Protein AF-A0A4S0MXB2-F1 (afdb_monomer_lite)

Sequence (115 aa):
GALSRSGSGWLADKYGGARVTFWAFVLMIAGVAGVLWFIGIKDQPGAFMGFFVSFLLLFFATGVGNASTFQMIPVIMAKEMGRLLPKANAEARRQQAEKESAAITGFTSAIAAFG

Secondary structure (DSSP, 8-state):
-HHHHHHSHHHHHHH-HHHHHHHHHHHHHHHHHHHHHHHHTTTSTTHHHHHHHHHHHHHHHHHHHHHHHHHHHHHHHHHHHHHH-TTS-HHHHHHHHHHHHHHHHHHHHHHHH--

Foldseek 3Di:
DVVLLVPQLVVCVPPPLVVQLVVLVVLLVVLVVQLVVLVVVVVDPCSVVSNVVSVVSNVNSVSSNVNSVLVVQLVVQLVVLCVVVVPDDSVVSNVRSVVVSVVVVVVVVVVVVVD

Structure (mmCIF, N/CA/C/O backbone):
data_AF-A0A4S0MXB2-F1
#
_entry.id   AF-A0A4S0MXB2-F1
#
loop_
_atom_site.group_PDB
_atom_site.id
_atom_site.type_symbol
_atom_site.label_atom_id
_atom_site.label_alt_id
_atom_site.label_comp_id
_atom_site.label_asym_id
_atom_site.label_entity_i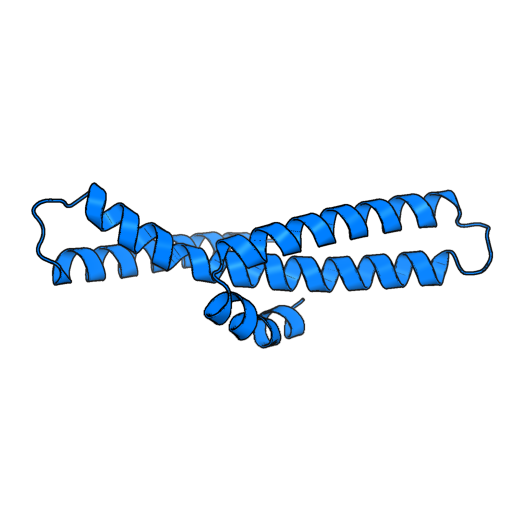d
_atom_site.label_seq_id
_atom_site.pdbx_PDB_ins_code
_atom_site.Cartn_x
_atom_site.Cartn_y
_atom_site.Cartn_z
_atom_site.occupancy
_atom_site.B_iso_or_equiv
_atom_site.auth_seq_id
_atom_site.auth_comp_id
_atom_site.auth_asym_id
_atom_site.auth_atom_id
_atom_site.pdbx_PDB_model_num
ATOM 1 N N . GLY A 1 1 ? 4.059 8.082 -6.137 1.00 52.19 1 GLY A N 1
ATOM 2 C CA . GLY A 1 1 ? 4.260 7.906 -4.694 1.00 52.19 1 GLY A CA 1
ATOM 3 C C . GLY A 1 1 ? 3.389 8.866 -3.917 1.00 52.19 1 GLY A C 1
ATOM 4 O O . GLY A 1 1 ? 2.189 8.639 -3.860 1.00 52.19 1 GLY A O 1
ATOM 5 N N . ALA A 1 2 ? 3.956 9.953 -3.383 1.00 49.88 2 ALA A N 1
ATOM 6 C CA . ALA A 1 2 ? 3.250 10.894 -2.500 1.00 49.88 2 ALA A CA 1
ATOM 7 C C . ALA A 1 2 ? 1.967 11.498 -3.113 1.00 49.88 2 ALA A C 1
ATOM 9 O O . ALA A 1 2 ? 0.911 11.404 -2.499 1.00 49.88 2 ALA A O 1
ATOM 10 N N . LEU A 1 3 ? 2.023 11.992 -4.360 1.00 50.28 3 LEU A N 1
ATOM 11 C CA . LEU A 1 3 ? 0.849 12.522 -5.083 1.00 50.28 3 LEU A CA 1
ATOM 12 C C . LEU A 1 3 ? -0.230 11.463 -5.366 1.00 50.28 3 LEU A C 1
ATOM 14 O O . LEU A 1 3 ? -1.422 11.740 -5.308 1.00 50.28 3 LEU A O 1
ATOM 18 N N . SER A 1 4 ? 0.180 10.222 -5.636 1.00 58.59 4 SER A N 1
ATOM 19 C CA . SER A 1 4 ? -0.760 9.109 -5.817 1.00 58.59 4 SER A CA 1
ATOM 20 C C . SER A 1 4 ? -1.463 8.764 -4.507 1.00 58.59 4 SER A C 1
ATOM 22 O O . SER A 1 4 ? -2.621 8.364 -4.523 1.00 58.59 4 SER A O 1
ATOM 24 N N . ARG A 1 5 ? -0.774 8.917 -3.373 1.00 57.50 5 ARG A N 1
ATOM 25 C CA . ARG A 1 5 ? -1.282 8.597 -2.036 1.00 57.50 5 ARG A CA 1
ATOM 26 C C . ARG A 1 5 ? -2.306 9.635 -1.560 1.00 57.50 5 ARG A C 1
ATOM 28 O O . ARG A 1 5 ? -3.315 9.247 -0.987 1.00 57.50 5 ARG A O 1
ATOM 35 N N . SER A 1 6 ? -2.088 10.920 -1.857 1.00 54.50 6 SER A N 1
ATOM 36 C CA . SER A 1 6 ? -3.046 11.997 -1.560 1.00 54.50 6 SER A CA 1
ATOM 37 C C . SER A 1 6 ? -4.222 12.059 -2.545 1.00 54.50 6 SER A C 1
ATOM 39 O O . SER A 1 6 ? -5.327 12.396 -2.136 1.00 54.50 6 SER A O 1
ATOM 41 N N . GLY A 1 7 ? -4.022 11.697 -3.820 1.00 55.72 7 GLY A N 1
ATOM 42 C CA . GLY A 1 7 ? -5.075 11.750 -4.846 1.00 55.72 7 GLY A CA 1
ATOM 43 C C . GLY A 1 7 ? -6.000 10.525 -4.922 1.00 55.72 7 GLY A C 1
ATOM 44 O O . GLY A 1 7 ? -7.138 10.651 -5.363 1.00 55.72 7 GLY A O 1
ATOM 45 N N . SER A 1 8 ? -5.546 9.337 -4.500 1.00 58.44 8 SER A N 1
ATOM 46 C CA . SER A 1 8 ? -6.320 8.085 -4.644 1.00 58.44 8 SER A CA 1
ATOM 47 C C . SER A 1 8 ? -7.091 7.644 -3.399 1.00 58.44 8 SER A C 1
ATOM 49 O O . SER A 1 8 ? -7.859 6.686 -3.487 1.00 58.44 8 SER A O 1
ATOM 51 N N . GLY A 1 9 ? -6.949 8.344 -2.266 1.00 57.94 9 GLY A N 1
ATOM 52 C CA . GLY A 1 9 ? -7.671 8.017 -1.028 1.00 57.94 9 GLY A CA 1
ATOM 53 C C . GLY A 1 9 ? -9.190 7.963 -1.227 1.00 57.94 9 GLY A C 1
ATOM 54 O O . GLY A 1 9 ? -9.839 7.017 -0.786 1.00 57.94 9 GLY A O 1
ATOM 55 N N . TRP A 1 10 ? -9.733 8.882 -2.033 1.00 63.69 10 TRP A N 1
ATOM 56 C CA . TRP A 1 10 ? -11.158 8.907 -2.383 1.00 63.69 10 TRP A CA 1
ATOM 57 C C . TRP A 1 10 ? -11.638 7.640 -3.111 1.00 63.69 10 TRP A C 1
ATOM 59 O O . TRP A 1 10 ? -12.790 7.227 -2.973 1.00 63.69 10 TRP A O 1
ATOM 69 N N . LEU A 1 11 ? -10.761 6.996 -3.888 1.00 60.16 11 LEU A N 1
ATOM 70 C CA . LEU A 1 11 ? -11.105 5.784 -4.628 1.00 60.16 11 LEU A CA 1
ATOM 71 C C . LEU A 1 11 ? -11.353 4.612 -3.666 1.00 60.16 11 LEU A C 1
ATOM 73 O O . LEU A 1 11 ? -12.295 3.840 -3.844 1.00 60.16 11 LEU A O 1
ATOM 77 N N . ALA A 1 12 ? -10.535 4.498 -2.623 1.00 59.97 12 ALA A N 1
ATOM 78 C CA . ALA A 1 12 ? -10.659 3.443 -1.626 1.00 59.97 12 ALA A CA 1
ATOM 79 C C . ALA A 1 12 ? -11.782 3.719 -0.607 1.00 59.97 12 ALA A C 1
ATOM 81 O O . ALA A 1 12 ? -12.482 2.771 -0.233 1.00 59.97 12 ALA A O 1
ATOM 82 N N . ASP A 1 13 ? -12.077 4.988 -0.310 1.00 64.19 13 ASP A N 1
ATOM 83 C CA . ASP A 1 13 ? -13.255 5.378 0.478 1.00 64.19 13 ASP A CA 1
ATOM 84 C C . ASP A 1 13 ? -14.573 5.023 -0.238 1.00 64.19 13 ASP A C 1
ATOM 86 O O . ASP A 1 13 ? -15.544 4.612 0.398 1.00 64.19 13 ASP A O 1
ATOM 90 N N . LYS A 1 14 ? -14.616 5.129 -1.577 1.00 69.25 14 LYS A N 1
ATOM 91 C CA . LYS A 1 14 ? -15.826 4.867 -2.376 1.00 69.25 14 LYS A CA 1
ATOM 92 C C . LYS A 1 14 ? -16.055 3.391 -2.710 1.00 69.25 14 LYS A C 1
ATOM 94 O O . LYS A 1 14 ? -17.195 2.932 -2.697 1.00 69.25 14 LYS A O 1
ATOM 99 N N . TYR A 1 15 ? -15.003 2.651 -3.062 1.00 68.62 15 TYR A N 1
ATOM 100 C CA . TYR A 1 15 ? -15.129 1.273 -3.570 1.00 68.62 15 TYR A CA 1
ATOM 101 C C . TYR A 1 15 ? -14.768 0.192 -2.540 1.00 68.62 15 TYR A C 1
ATOM 103 O O . TYR A 1 15 ? -14.942 -1.000 -2.816 1.00 68.62 15 TYR A O 1
ATOM 111 N N . GLY A 1 16 ? -14.322 0.604 -1.351 1.00 77.12 16 GLY A N 1
ATOM 112 C CA . GLY A 1 16 ? -13.892 -0.264 -0.263 1.00 77.12 16 GLY A CA 1
ATOM 113 C C . GLY A 1 16 ? -12.419 -0.648 -0.390 1.00 77.12 16 GLY A C 1
ATOM 114 O O . GLY A 1 16 ? -11.996 -1.207 -1.407 1.00 77.12 16 GLY A O 1
ATOM 115 N N . GLY A 1 17 ? -11.654 -0.401 0.680 1.00 81.00 17 GLY A N 1
ATOM 116 C CA . GLY A 1 17 ? -10.200 -0.590 0.715 1.00 81.00 17 GLY A CA 1
ATOM 117 C C . GLY A 1 17 ? -9.743 -1.944 0.172 1.00 81.00 17 GLY A C 1
ATOM 118 O O . GLY A 1 17 ? -8.925 -1.977 -0.736 1.00 81.00 17 GLY A O 1
ATOM 119 N N . ALA A 1 18 ? -10.372 -3.047 0.595 1.00 83.88 18 ALA A N 1
ATOM 120 C CA . ALA A 1 18 ? -9.975 -4.398 0.180 1.00 83.88 18 ALA A CA 1
ATOM 121 C C . ALA A 1 18 ? -10.031 -4.633 -1.342 1.00 83.88 18 ALA A C 1
ATOM 123 O O . ALA A 1 18 ? -9.150 -5.285 -1.902 1.00 83.88 18 ALA A O 1
ATOM 124 N N . ARG A 1 19 ? -11.046 -4.093 -2.033 1.00 87.00 19 ARG A N 1
ATOM 125 C CA . ARG A 1 19 ? -11.165 -4.231 -3.496 1.00 87.00 19 ARG A CA 1
ATOM 126 C C . ARG A 1 19 ? -10.109 -3.399 -4.210 1.00 87.00 19 ARG A C 1
ATOM 128 O O . ARG A 1 19 ? -9.535 -3.855 -5.195 1.00 87.00 19 ARG A O 1
ATOM 135 N N . VAL A 1 20 ? -9.842 -2.196 -3.705 1.00 87.69 20 VAL A N 1
ATOM 136 C CA . VAL A 1 20 ? -8.808 -1.319 -4.261 1.00 87.69 20 VAL A CA 1
ATOM 137 C C . VAL A 1 20 ? -7.419 -1.917 -4.055 1.00 87.69 20 VAL A C 1
ATOM 139 O O . VAL A 1 20 ? -6.636 -1.942 -5.001 1.00 87.69 20 VAL A O 1
ATOM 142 N N . THR A 1 21 ? -7.136 -2.484 -2.880 1.00 88.88 21 THR A N 1
ATOM 143 C CA . THR A 1 21 ? -5.871 -3.180 -2.605 1.00 88.88 21 THR A CA 1
ATOM 144 C C . THR A 1 21 ? -5.668 -4.365 -3.545 1.00 88.88 21 THR A C 1
ATOM 146 O O . THR A 1 21 ? -4.584 -4.528 -4.100 1.00 88.88 21 THR A O 1
ATOM 149 N N . PHE A 1 22 ? -6.713 -5.165 -3.781 1.00 92.06 22 PHE A N 1
ATOM 150 C CA . PHE A 1 22 ? -6.640 -6.300 -4.701 1.00 92.06 22 PHE A CA 1
ATOM 151 C C . PHE A 1 22 ? -6.231 -5.864 -6.115 1.00 92.06 22 PHE A C 1
ATOM 153 O O . PHE A 1 22 ? -5.252 -6.370 -6.662 1.00 92.06 22 PHE A O 1
ATOM 160 N N . TRP A 1 23 ? -6.928 -4.879 -6.689 1.00 91.81 23 TRP A N 1
ATOM 161 C CA . TRP A 1 23 ? -6.593 -4.371 -8.022 1.00 91.81 23 TRP A CA 1
ATOM 162 C C . TRP A 1 23 ? -5.234 -3.671 -8.065 1.00 91.81 23 TRP A C 1
ATOM 164 O O . TRP A 1 23 ? -4.519 -3.802 -9.057 1.00 91.81 23 TRP A O 1
ATOM 174 N N . ALA A 1 24 ? -4.832 -2.986 -6.992 1.00 92.06 24 ALA A N 1
ATOM 175 C CA . ALA A 1 24 ? -3.495 -2.412 -6.889 1.00 92.06 24 ALA A CA 1
ATOM 176 C C . ALA A 1 24 ? -2.411 -3.496 -6.975 1.00 92.06 24 ALA A C 1
ATOM 178 O O . ALA A 1 24 ? -1.432 -3.309 -7.695 1.00 92.06 24 ALA A O 1
ATOM 179 N N . PHE A 1 25 ? -2.592 -4.649 -6.321 1.00 93.69 25 PHE A N 1
ATOM 180 C CA . PHE A 1 25 ? -1.650 -5.765 -6.445 1.00 93.69 25 PHE A CA 1
ATOM 181 C C . PHE A 1 25 ? -1.631 -6.378 -7.843 1.00 93.69 25 PHE A C 1
ATOM 183 O O . PHE A 1 25 ? -0.551 -6.663 -8.354 1.00 93.69 25 PHE A O 1
ATOM 190 N N . VAL A 1 26 ? -2.785 -6.520 -8.500 1.00 96.44 26 VAL A N 1
ATOM 191 C CA . VAL A 1 26 ? -2.837 -6.973 -9.902 1.00 96.44 26 VAL A CA 1
ATOM 192 C C . VAL A 1 26 ? -2.054 -6.019 -10.814 1.00 96.44 26 VAL A C 1
ATOM 194 O O . VAL A 1 26 ? -1.252 -6.467 -11.633 1.00 96.44 26 VAL A O 1
ATOM 197 N N . LEU A 1 27 ? -2.216 -4.704 -10.635 1.00 95.38 27 LEU A N 1
ATOM 198 C CA . LEU A 1 27 ? -1.450 -3.699 -11.378 1.00 95.38 27 LEU A CA 1
ATOM 199 C C . LEU A 1 27 ? 0.047 -3.743 -11.054 1.00 95.38 27 LEU A C 1
ATOM 201 O O . LEU A 1 27 ? 0.863 -3.563 -11.955 1.00 95.38 27 LEU A O 1
ATOM 205 N N . MET A 1 28 ? 0.423 -4.010 -9.800 1.00 96.44 28 MET A N 1
ATOM 206 C CA . MET A 1 28 ? 1.827 -4.190 -9.427 1.00 96.44 28 MET A CA 1
ATOM 207 C C . MET A 1 28 ? 2.438 -5.421 -10.104 1.00 96.44 28 MET A C 1
ATOM 209 O O . MET A 1 28 ? 3.531 -5.321 -10.651 1.00 96.44 28 MET A O 1
ATOM 213 N N . ILE A 1 29 ? 1.727 -6.552 -10.142 1.00 97.62 29 ILE A N 1
ATOM 214 C CA . ILE A 1 29 ? 2.170 -7.763 -10.854 1.00 97.62 29 ILE A CA 1
ATOM 215 C C . ILE A 1 29 ? 2.390 -7.453 -12.339 1.00 97.62 29 ILE A C 1
ATOM 217 O O . ILE A 1 29 ? 3.444 -7.778 -12.884 1.00 97.62 29 ILE A O 1
ATOM 221 N N . ALA A 1 30 ? 1.433 -6.774 -12.978 1.00 97.25 30 ALA A N 1
ATOM 222 C CA . ALA A 1 30 ? 1.554 -6.360 -14.374 1.00 97.25 30 ALA A CA 1
ATOM 223 C C . ALA A 1 30 ? 2.738 -5.403 -14.596 1.00 97.25 30 ALA A C 1
ATOM 225 O O . ALA A 1 30 ? 3.484 -5.556 -15.561 1.00 97.25 30 ALA A O 1
ATOM 226 N N . GLY A 1 31 ? 2.952 -4.452 -13.684 1.00 97.12 31 GLY A N 1
ATOM 227 C CA . GLY A 1 31 ? 4.084 -3.529 -13.726 1.00 97.12 31 GLY A CA 1
ATOM 228 C C . GLY A 1 31 ? 5.434 -4.237 -13.603 1.00 97.12 31 GLY A C 1
ATOM 229 O O . GLY A 1 31 ? 6.336 -3.953 -14.387 1.00 97.12 31 GLY A O 1
ATOM 230 N N . VAL A 1 32 ? 5.571 -5.201 -12.684 1.00 97.88 32 VAL A N 1
ATOM 231 C CA . VAL A 1 32 ? 6.797 -6.008 -12.539 1.00 97.88 32 VAL A CA 1
ATOM 232 C C . VAL A 1 32 ? 7.038 -6.842 -13.795 1.00 97.88 32 VAL A C 1
ATOM 234 O O . VAL A 1 32 ? 8.153 -6.847 -14.314 1.00 97.88 32 VAL A O 1
ATOM 237 N N . ALA A 1 33 ? 6.001 -7.499 -14.323 1.00 98.00 33 ALA A N 1
ATOM 238 C CA . ALA A 1 33 ? 6.104 -8.258 -15.567 1.00 98.00 33 ALA A CA 1
ATOM 239 C C . ALA A 1 33 ? 6.556 -7.370 -16.739 1.00 98.00 33 ALA A C 1
ATOM 241 O O . ALA A 1 33 ? 7.446 -7.758 -17.493 1.00 98.00 33 ALA A O 1
ATOM 242 N N . GLY A 1 34 ? 6.006 -6.155 -16.845 1.00 96.81 34 GLY A N 1
ATOM 243 C CA . GLY A 1 34 ? 6.419 -5.155 -17.830 1.00 96.81 34 GLY A CA 1
ATOM 244 C C . GLY A 1 34 ? 7.886 -4.755 -17.680 1.00 96.81 34 GLY A C 1
ATOM 245 O O . GLY A 1 34 ? 8.634 -4.794 -18.654 1.00 96.81 34 GLY A O 1
ATOM 246 N N . VAL A 1 35 ? 8.337 -4.448 -16.459 1.00 97.56 35 VAL A N 1
ATOM 247 C CA . VAL A 1 35 ? 9.749 -4.127 -16.187 1.00 97.56 35 VAL A CA 1
ATOM 248 C C . VAL A 1 35 ? 10.674 -5.260 -16.633 1.00 97.56 35 VAL A C 1
ATOM 250 O O . VAL A 1 35 ? 11.630 -5.007 -17.365 1.00 97.56 35 VAL A O 1
ATOM 253 N N . LEU A 1 36 ? 10.383 -6.501 -16.235 1.00 97.56 36 LEU A N 1
ATOM 254 C CA . LEU A 1 36 ? 11.203 -7.662 -16.595 1.00 97.56 36 LEU A CA 1
ATOM 255 C C . LEU A 1 36 ? 11.236 -7.889 -18.110 1.00 97.56 36 LEU A C 1
ATOM 257 O O . LEU A 1 36 ? 12.302 -8.140 -18.671 1.00 97.56 36 LEU A O 1
ATOM 261 N N . TRP A 1 37 ? 10.090 -7.743 -18.776 1.00 97.31 37 TRP A N 1
ATOM 262 C CA . TRP A 1 37 ? 9.989 -7.869 -20.226 1.00 97.31 37 TRP A CA 1
ATOM 263 C C . TRP A 1 37 ? 10.850 -6.830 -20.949 1.00 97.31 37 TRP A C 1
ATOM 265 O O . TRP A 1 37 ? 11.683 -7.189 -21.780 1.00 97.31 37 TRP A O 1
ATOM 275 N N . PHE A 1 38 ? 10.696 -5.546 -20.610 1.00 96.75 38 PHE A N 1
ATOM 276 C CA . PHE A 1 38 ? 11.405 -4.457 -21.286 1.00 96.75 38 PHE A CA 1
ATOM 277 C C . PHE A 1 38 ? 12.908 -4.427 -20.991 1.00 96.75 38 PHE A C 1
ATOM 279 O O . PHE A 1 38 ? 13.675 -3.984 -21.843 1.00 96.75 38 PHE A O 1
ATOM 286 N N . ILE A 1 39 ? 13.347 -4.959 -19.846 1.00 95.88 39 ILE A N 1
ATOM 287 C CA . ILE A 1 39 ? 14.769 -5.248 -19.604 1.00 95.88 39 ILE A CA 1
ATOM 288 C C . ILE A 1 39 ? 15.256 -6.369 -20.534 1.00 95.88 39 ILE A C 1
ATOM 290 O O . ILE A 1 39 ? 16.334 -6.256 -21.117 1.00 95.88 39 ILE A O 1
ATOM 294 N N . GLY A 1 40 ? 14.470 -7.437 -20.699 1.00 95.81 40 GLY A N 1
ATOM 295 C CA . GLY A 1 40 ? 14.815 -8.564 -21.572 1.00 95.81 40 GLY A CA 1
ATOM 296 C C . GLY A 1 40 ? 14.966 -8.176 -23.046 1.00 95.81 40 GLY A C 1
ATOM 297 O O . GLY A 1 40 ? 15.801 -8.742 -23.745 1.00 95.81 40 GLY A O 1
ATOM 298 N N . ILE A 1 41 ? 14.213 -7.172 -23.507 1.00 96.06 41 ILE A N 1
ATOM 299 C CA . ILE A 1 41 ? 14.281 -6.642 -24.878 1.00 96.06 41 ILE A CA 1
ATOM 300 C C . ILE A 1 41 ? 15.002 -5.288 -24.976 1.00 96.06 41 ILE A C 1
ATOM 302 O O . ILE A 1 41 ? 14.723 -4.518 -25.892 1.00 96.06 41 ILE A O 1
ATOM 306 N N . LYS A 1 42 ? 15.923 -4.980 -24.053 1.00 93.56 42 LYS A N 1
ATOM 307 C CA . LYS A 1 42 ? 16.577 -3.659 -23.922 1.00 93.56 42 LYS A CA 1
ATOM 308 C C . LYS A 1 42 ? 17.190 -3.084 -25.208 1.00 93.56 42 LYS A C 1
ATOM 310 O O . LYS A 1 42 ? 17.294 -1.869 -25.329 1.00 93.56 42 LYS A O 1
ATOM 315 N N . ASP A 1 43 ? 17.603 -3.940 -26.142 1.00 95.00 43 ASP A N 1
ATOM 316 C CA . ASP A 1 43 ? 18.267 -3.542 -27.389 1.00 95.00 43 ASP A CA 1
ATOM 317 C C . ASP A 1 43 ? 17.265 -3.145 -28.494 1.00 95.00 43 ASP A C 1
ATOM 319 O O . ASP A 1 43 ? 17.661 -2.643 -29.545 1.00 95.00 43 ASP A O 1
ATOM 323 N N . GLN A 1 44 ? 15.961 -3.345 -28.262 1.00 94.62 44 GLN A N 1
ATOM 324 C CA . GLN A 1 44 ? 14.897 -2.967 -29.189 1.00 94.62 44 GLN A CA 1
ATOM 325 C C . GLN A 1 44 ? 14.520 -1.482 -29.057 1.00 94.62 44 GLN A C 1
ATOM 327 O O . GLN A 1 44 ? 14.491 -0.929 -27.949 1.00 94.62 44 GLN A O 1
ATOM 332 N N . PRO A 1 45 ? 14.144 -0.820 -30.167 1.00 93.25 45 PRO A N 1
ATOM 333 C CA . PRO A 1 45 ? 13.645 0.547 -30.117 1.00 93.25 45 PRO A CA 1
ATOM 334 C C . PRO A 1 45 ? 12.380 0.622 -29.251 1.00 93.25 45 PRO A C 1
ATOM 336 O O . PRO A 1 45 ? 11.462 -0.184 -29.378 1.00 93.25 45 PRO A O 1
ATOM 339 N N . GLY A 1 46 ? 12.334 1.599 -28.343 1.00 92.12 46 GLY A N 1
ATOM 340 C CA . GLY A 1 46 ? 11.208 1.798 -27.423 1.00 92.12 46 GLY A CA 1
ATOM 341 C C . GLY A 1 46 ? 11.273 0.994 -26.119 1.00 92.12 46 GLY A C 1
ATOM 342 O O . GLY A 1 46 ? 10.448 1.239 -25.236 1.00 92.12 46 GLY A O 1
ATOM 343 N N . ALA A 1 47 ? 12.267 0.117 -25.930 1.00 94.69 47 ALA A N 1
ATOM 344 C CA . ALA A 1 47 ? 12.411 -0.664 -24.698 1.00 94.69 47 ALA A CA 1
ATOM 345 C C . ALA A 1 47 ? 12.523 0.221 -23.443 1.00 94.69 47 ALA A C 1
ATOM 347 O O . ALA A 1 47 ? 11.855 -0.030 -22.442 1.00 94.69 47 ALA A O 1
ATOM 348 N N . PHE A 1 48 ? 13.275 1.324 -23.524 1.00 94.06 48 PHE A N 1
ATOM 349 C CA . PHE A 1 48 ? 13.373 2.294 -22.428 1.00 94.06 48 PHE A CA 1
ATOM 350 C C . PHE A 1 48 ? 12.027 2.957 -22.094 1.00 94.06 48 PHE A C 1
ATOM 352 O O . PHE A 1 48 ? 11.698 3.112 -20.921 1.00 94.06 48 PHE A O 1
ATOM 359 N N . MET A 1 49 ? 11.220 3.315 -23.099 1.00 96.50 49 MET A N 1
ATOM 360 C CA . MET A 1 49 ? 9.897 3.908 -22.866 1.00 96.50 49 MET A CA 1
ATOM 361 C C . MET A 1 49 ? 8.949 2.909 -22.200 1.00 96.50 49 MET A C 1
ATOM 363 O O . MET A 1 49 ? 8.274 3.260 -21.234 1.00 96.50 49 MET A O 1
ATOM 367 N N . GLY A 1 50 ? 8.937 1.655 -22.660 1.00 96.00 50 GLY A N 1
ATOM 368 C CA . GLY A 1 50 ? 8.139 0.597 -22.039 1.00 96.00 50 GLY A CA 1
ATOM 369 C C . GLY A 1 50 ? 8.553 0.317 -20.593 1.00 96.00 50 GLY A C 1
ATOM 370 O O . GLY A 1 50 ? 7.703 0.227 -19.702 1.00 96.00 50 GLY A O 1
ATOM 371 N N . PHE A 1 51 ? 9.861 0.265 -20.338 1.00 96.75 51 PHE A N 1
ATOM 372 C CA . PHE A 1 51 ? 10.424 0.168 -18.992 1.00 96.75 51 PHE A CA 1
ATOM 373 C C . PHE A 1 51 ? 9.983 1.345 -18.112 1.00 96.75 51 PHE A C 1
ATOM 375 O O . PHE A 1 51 ? 9.476 1.138 -17.010 1.00 96.75 51 PHE A O 1
ATOM 382 N N . PHE A 1 52 ? 10.120 2.576 -18.611 1.00 96.62 52 PHE A N 1
ATOM 383 C CA . PHE A 1 52 ? 9.783 3.791 -17.874 1.00 96.62 52 PHE A CA 1
ATOM 384 C C . PHE A 1 52 ? 8.292 3.857 -17.523 1.00 96.62 52 PHE A C 1
ATOM 386 O O . PHE A 1 52 ? 7.942 4.109 -16.370 1.00 96.62 52 PHE A O 1
ATOM 393 N N . VAL A 1 53 ? 7.403 3.553 -18.474 1.00 97.12 53 VAL A N 1
ATOM 394 C CA . VAL A 1 53 ? 5.951 3.487 -18.236 1.00 97.12 53 VAL A CA 1
ATOM 395 C C . VAL A 1 53 ? 5.605 2.402 -17.215 1.00 97.12 53 VAL A C 1
ATOM 397 O O . VAL A 1 53 ? 4.799 2.648 -16.318 1.00 97.12 53 VAL A O 1
ATOM 400 N N . SER A 1 54 ? 6.246 1.233 -17.291 1.00 97.12 54 SER A N 1
ATOM 401 C CA . SER A 1 54 ? 6.053 0.155 -16.309 1.00 97.12 54 SER A CA 1
ATOM 402 C C . SER A 1 54 ? 6.482 0.594 -14.903 1.00 97.12 54 SER A C 1
ATOM 404 O O . SER A 1 54 ? 5.779 0.334 -13.927 1.00 97.12 54 SER A O 1
ATOM 406 N N . PHE A 1 55 ? 7.584 1.341 -14.792 1.00 94.62 55 PHE A N 1
ATOM 407 C CA . PHE A 1 55 ? 8.035 1.937 -13.532 1.00 94.62 55 PHE A CA 1
ATOM 408 C C . PHE A 1 55 ? 7.072 2.997 -12.987 1.00 94.62 55 PHE A C 1
ATOM 410 O O . PHE A 1 55 ? 6.789 3.013 -11.787 1.00 94.62 55 PHE A O 1
ATOM 417 N N . LEU A 1 56 ? 6.526 3.865 -13.843 1.00 94.88 56 LEU A N 1
ATOM 418 C CA . LEU A 1 56 ? 5.510 4.840 -13.438 1.00 94.88 56 LEU A CA 1
ATOM 419 C C . LEU A 1 56 ? 4.229 4.153 -12.953 1.00 94.88 56 LEU A C 1
ATOM 421 O O . LEU A 1 56 ? 3.682 4.545 -11.919 1.00 94.88 56 LEU A O 1
ATOM 425 N N . LEU A 1 57 ? 3.789 3.103 -13.655 1.00 94.69 57 LEU A N 1
ATOM 426 C CA . LEU A 1 57 ? 2.652 2.277 -13.253 1.00 94.69 57 LEU A CA 1
ATOM 427 C C . LEU A 1 57 ? 2.890 1.665 -11.869 1.00 94.69 57 LEU A C 1
ATOM 429 O O . LEU A 1 57 ? 2.023 1.780 -11.005 1.00 94.69 57 LEU A O 1
ATOM 433 N N . LEU A 1 58 ? 4.067 1.080 -11.628 1.00 94.69 58 LEU A N 1
ATOM 434 C CA . LEU A 1 58 ? 4.446 0.543 -10.318 1.00 94.69 58 LEU A CA 1
ATOM 435 C C . LEU A 1 58 ? 4.418 1.618 -9.234 1.00 94.69 58 LEU A C 1
ATOM 437 O O . LEU A 1 58 ? 3.854 1.413 -8.161 1.00 94.69 58 LEU A O 1
ATOM 441 N N . PHE A 1 59 ? 4.983 2.792 -9.506 1.00 90.69 59 PHE A N 1
ATOM 442 C CA . PHE A 1 59 ? 5.045 3.876 -8.529 1.00 90.69 59 PHE A CA 1
ATOM 443 C C . PHE A 1 59 ? 3.665 4.450 -8.178 1.00 90.69 59 PHE A C 1
ATOM 445 O O . PHE A 1 59 ? 3.445 4.929 -7.056 1.00 90.69 59 PHE A O 1
ATOM 452 N N . PHE A 1 60 ? 2.739 4.420 -9.136 1.00 90.38 60 PHE A N 1
ATOM 453 C CA . PHE A 1 60 ? 1.335 4.750 -8.931 1.00 90.38 60 PHE A CA 1
ATOM 454 C C . PHE A 1 60 ? 0.617 3.645 -8.146 1.00 90.38 60 PHE A C 1
ATOM 456 O O . PHE A 1 60 ? 0.088 3.912 -7.067 1.00 90.38 60 PHE A O 1
ATOM 463 N N . ALA A 1 61 ? 0.666 2.398 -8.623 1.00 91.94 61 ALA A N 1
ATOM 464 C CA . ALA A 1 61 ? -0.017 1.257 -8.016 1.00 91.94 61 ALA A CA 1
ATOM 465 C C . ALA A 1 61 ? 0.412 1.033 -6.559 1.00 91.94 61 ALA A C 1
ATOM 467 O O . ALA A 1 61 ? -0.443 0.858 -5.696 1.00 91.94 61 ALA A O 1
ATOM 468 N N . THR A 1 62 ? 1.705 1.147 -6.247 1.00 90.19 62 THR A N 1
ATOM 469 C CA . THR A 1 62 ? 2.221 1.089 -4.869 1.00 90.19 62 THR A CA 1
ATOM 470 C C . THR A 1 62 ? 1.662 2.218 -3.998 1.00 90.19 62 THR A C 1
ATOM 472 O O . THR A 1 62 ? 1.328 2.008 -2.833 1.00 90.19 62 THR A O 1
ATOM 475 N N . GLY A 1 63 ? 1.511 3.425 -4.554 1.00 88.31 63 GLY A N 1
ATOM 476 C CA . GLY A 1 63 ? 0.888 4.552 -3.855 1.00 88.31 63 GLY A CA 1
ATOM 477 C C . GLY A 1 63 ? -0.577 4.289 -3.500 1.00 88.31 63 GLY A C 1
ATOM 478 O O . GLY A 1 63 ? -0.973 4.510 -2.354 1.00 88.31 63 GLY A O 1
ATOM 479 N N . VAL A 1 64 ? -1.349 3.778 -4.464 1.00 87.44 64 VAL A N 1
ATOM 480 C CA . VAL A 1 64 ? -2.757 3.378 -4.284 1.00 87.44 64 VAL A CA 1
ATOM 481 C C . VAL A 1 64 ? -2.878 2.228 -3.281 1.00 87.44 64 VAL A C 1
ATOM 483 O O . VAL A 1 64 ? -3.679 2.302 -2.349 1.00 87.44 64 VAL A O 1
ATOM 486 N N . GLY A 1 65 ? -2.051 1.191 -3.431 1.00 88.50 65 GLY A N 1
ATOM 487 C CA . GLY A 1 65 ? -2.017 0.028 -2.546 1.00 88.50 65 GLY A CA 1
ATOM 488 C C . GLY A 1 65 ? -1.797 0.441 -1.095 1.00 88.50 65 GLY A C 1
ATOM 489 O O . GLY A 1 65 ? -2.621 0.127 -0.241 1.00 88.50 65 GLY A O 1
ATOM 490 N N . ASN A 1 66 ? -0.776 1.258 -0.829 1.00 87.06 66 ASN A N 1
ATOM 491 C CA . ASN A 1 66 ? -0.510 1.768 0.515 1.00 87.06 66 ASN A CA 1
ATOM 492 C C . ASN A 1 66 ? -1.693 2.565 1.080 1.00 87.06 66 ASN A C 1
ATOM 494 O O . ASN A 1 66 ? -2.118 2.291 2.198 1.00 87.06 66 ASN A O 1
ATOM 498 N N . ALA A 1 67 ? -2.251 3.516 0.321 1.00 85.25 67 ALA A N 1
ATOM 499 C CA . ALA A 1 67 ? -3.399 4.309 0.772 1.00 85.25 67 ALA A CA 1
ATOM 500 C C . ALA A 1 67 ? -4.597 3.423 1.155 1.00 85.25 67 ALA A C 1
ATOM 502 O O . ALA A 1 67 ? -5.160 3.581 2.239 1.00 85.25 67 ALA A O 1
ATOM 503 N N . SER A 1 68 ? -4.927 2.443 0.309 1.00 86.44 68 SER A N 1
ATOM 504 C CA . SER A 1 68 ? -6.023 1.504 0.567 1.00 86.44 68 SER A CA 1
ATOM 505 C C . SER A 1 68 ? -5.788 0.649 1.818 1.00 86.44 68 SER A C 1
ATOM 507 O O . SER A 1 68 ? -6.704 0.485 2.622 1.00 86.44 68 SER A O 1
ATOM 509 N N . THR A 1 69 ? -4.555 0.187 2.050 1.00 86.56 69 THR A N 1
ATOM 510 C CA . THR A 1 69 ? -4.195 -0.576 3.251 1.00 86.56 69 THR A CA 1
ATOM 511 C C . THR A 1 69 ? -4.351 0.264 4.518 1.00 86.56 69 THR A C 1
ATOM 513 O O . THR A 1 69 ? -4.940 -0.211 5.487 1.00 86.56 69 THR A O 1
ATOM 516 N N . PHE A 1 70 ? -3.900 1.526 4.518 1.00 85.50 70 PHE A N 1
ATOM 517 C CA . PHE A 1 70 ? -4.065 2.410 5.681 1.00 85.50 70 PHE A CA 1
ATOM 518 C C . PHE A 1 70 ? -5.538 2.656 6.024 1.00 85.50 70 PHE A C 1
ATOM 520 O O . PHE A 1 70 ? -5.893 2.674 7.200 1.00 85.50 70 PHE A O 1
ATOM 527 N N . GLN A 1 71 ? -6.412 2.772 5.022 1.00 85.25 71 GLN A N 1
ATOM 528 C CA . GLN A 1 71 ? -7.856 2.901 5.244 1.00 85.25 71 GLN A CA 1
ATOM 529 C C . GLN A 1 71 ? -8.511 1.606 5.752 1.00 85.25 71 GLN A C 1
ATOM 531 O O . GLN A 1 71 ? -9.519 1.659 6.454 1.00 85.25 71 GLN A O 1
ATOM 536 N N . MET A 1 72 ? -7.948 0.434 5.440 1.00 89.44 72 MET A N 1
ATOM 537 C CA . MET A 1 72 ? -8.468 -0.848 5.930 1.00 89.44 72 MET A CA 1
ATOM 538 C C . MET A 1 72 ? -8.214 -1.073 7.422 1.00 89.44 72 MET A C 1
ATOM 540 O O . MET A 1 72 ? -9.041 -1.714 8.069 1.00 89.44 72 MET A O 1
ATOM 544 N N . ILE A 1 73 ? -7.110 -0.559 7.975 1.00 91.25 73 ILE A N 1
ATOM 545 C CA . ILE A 1 73 ? -6.728 -0.754 9.386 1.00 91.25 73 ILE A CA 1
ATOM 546 C C . ILE A 1 73 ? -7.883 -0.425 10.356 1.00 91.25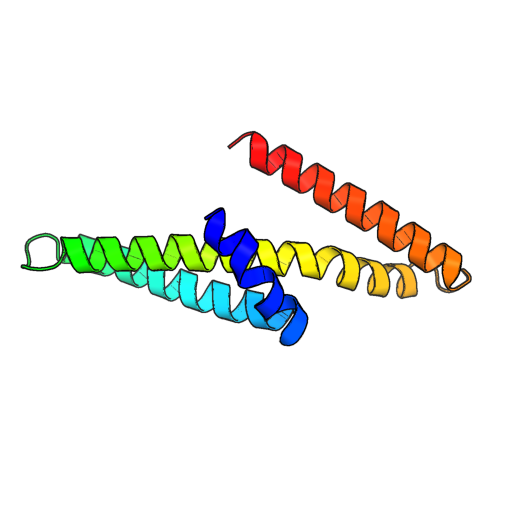 73 ILE A C 1
ATOM 548 O O . ILE A 1 73 ? -8.290 -1.327 11.093 1.00 91.25 73 ILE A O 1
ATOM 552 N N . PRO A 1 74 ? -8.480 0.787 10.347 1.00 90.06 74 PRO A N 1
ATOM 553 C CA . PRO A 1 74 ? -9.562 1.120 11.274 1.00 90.06 74 PRO A CA 1
ATOM 554 C C . PRO A 1 74 ? -10.824 0.285 11.065 1.00 90.06 74 PRO A C 1
ATOM 556 O O . PRO A 1 74 ? -11.490 -0.081 12.033 1.00 90.06 74 PRO A O 1
ATOM 559 N N . VAL A 1 75 ? -11.134 -0.080 9.819 1.00 89.88 75 VAL A N 1
ATOM 560 C CA . VAL A 1 75 ? -12.293 -0.927 9.498 1.00 89.88 75 VAL A CA 1
ATOM 561 C C . VAL A 1 75 ? -12.115 -2.337 10.065 1.00 89.88 75 VAL A C 1
ATOM 563 O O . VAL A 1 75 ? -13.046 -2.899 10.647 1.00 89.88 75 VAL A O 1
ATOM 566 N N . ILE A 1 76 ? -10.914 -2.907 9.931 1.00 91.75 76 ILE A N 1
ATOM 567 C CA . ILE A 1 76 ? -10.587 -4.229 10.475 1.00 91.75 76 ILE A CA 1
ATOM 568 C C . ILE A 1 76 ? -10.612 -4.183 12.004 1.00 91.75 76 ILE A C 1
ATOM 570 O O . ILE A 1 76 ? -11.250 -5.037 12.615 1.00 91.75 76 ILE A O 1
ATOM 574 N N . MET A 1 77 ? -9.995 -3.175 12.626 1.00 93.94 77 MET A N 1
ATOM 575 C CA . MET A 1 77 ? -9.980 -3.040 14.087 1.00 93.94 77 MET A CA 1
ATOM 576 C C . MET A 1 77 ? -11.379 -2.843 14.670 1.00 93.94 77 MET A C 1
ATOM 578 O O . MET A 1 77 ? -11.704 -3.458 15.682 1.00 93.94 77 MET A O 1
ATOM 582 N N . ALA A 1 78 ? -12.250 -2.069 14.019 1.00 91.69 78 ALA A N 1
ATOM 583 C CA . ALA A 1 78 ? -13.639 -1.920 14.453 1.00 91.69 78 ALA A CA 1
ATOM 584 C C . ALA A 1 78 ? -14.389 -3.265 14.461 1.00 91.69 78 ALA A C 1
ATOM 586 O O . ALA A 1 78 ? -15.112 -3.575 15.412 1.00 91.69 78 ALA A O 1
ATOM 587 N N . LYS A 1 79 ? -14.181 -4.095 13.429 1.00 92.50 79 LYS A N 1
ATOM 588 C CA . LYS A 1 79 ? -14.755 -5.446 13.360 1.00 92.50 79 LYS A CA 1
ATOM 589 C C . LYS A 1 79 ? -14.158 -6.368 14.425 1.00 92.50 79 LYS A C 1
ATOM 591 O O . LYS A 1 79 ? -14.892 -7.112 15.075 1.00 92.50 79 LYS A O 1
ATOM 596 N N . GLU A 1 80 ? -12.848 -6.293 14.625 1.00 93.44 80 GLU A N 1
ATOM 597 C CA . GLU A 1 80 ? -12.115 -7.155 15.547 1.00 93.44 80 GLU A CA 1
ATOM 598 C C . GLU A 1 80 ? -12.432 -6.837 17.012 1.00 93.44 80 GLU A C 1
ATOM 600 O O . GLU A 1 80 ? -12.683 -7.751 17.794 1.00 93.44 80 GLU A O 1
ATOM 605 N N . MET A 1 81 ? -12.567 -5.560 17.382 1.00 93.88 81 MET A N 1
ATOM 606 C CA . MET A 1 81 ? -13.026 -5.166 18.722 1.00 93.88 81 MET A CA 1
ATOM 607 C C . MET A 1 81 ? -14.455 -5.632 19.007 1.00 93.88 81 MET A C 1
ATOM 609 O O . MET A 1 81 ? -14.790 -5.945 20.149 1.00 93.88 81 MET A O 1
ATOM 613 N N . GLY A 1 82 ? -15.292 -5.747 17.972 1.00 89.75 82 GLY A N 1
ATOM 614 C CA . GLY A 1 82 ? -16.596 -6.395 18.077 1.00 89.75 82 GLY A CA 1
ATOM 615 C C . GLY A 1 82 ? -16.511 -7.853 18.537 1.00 89.75 82 GLY A C 1
ATOM 616 O O . GLY A 1 82 ? -17.358 -8.289 19.315 1.00 89.75 82 GLY A O 1
ATOM 617 N N . ARG A 1 83 ? -15.481 -8.579 18.089 1.00 91.12 83 ARG A N 1
ATOM 618 C CA . ARG A 1 83 ? -15.220 -9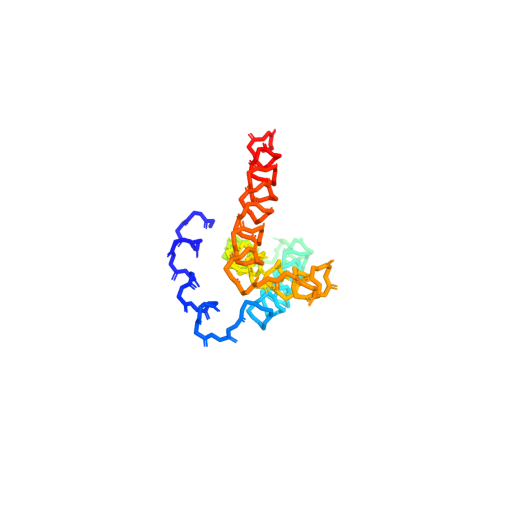.986 18.423 1.00 91.12 83 ARG A CA 1
ATOM 619 C C . ARG A 1 83 ? -14.488 -10.149 19.757 1.00 91.12 83 ARG A C 1
ATOM 621 O O . ARG A 1 83 ? -14.824 -11.051 20.517 1.00 91.12 83 ARG A O 1
ATOM 628 N N . LEU A 1 84 ? -13.505 -9.293 20.034 1.00 92.44 84 LEU A N 1
ATOM 629 C CA . LEU A 1 84 ? -12.636 -9.381 21.214 1.00 92.44 84 LEU A CA 1
ATOM 630 C C . LEU A 1 84 ? -13.291 -8.849 22.493 1.00 92.44 84 LEU A C 1
ATOM 632 O O . LEU A 1 84 ? -13.007 -9.348 23.579 1.00 92.44 84 LEU A O 1
ATOM 636 N N . LEU A 1 85 ? -14.195 -7.871 22.379 1.00 92.62 85 LEU A N 1
ATOM 637 C CA . LEU A 1 85 ? -14.887 -7.256 23.515 1.00 92.62 85 LEU A CA 1
ATOM 638 C C . LEU A 1 85 ? -16.416 -7.430 23.407 1.00 92.62 85 LEU A C 1
ATOM 640 O O . LEU A 1 85 ? -17.150 -6.440 23.378 1.00 92.62 85 LEU A O 1
ATOM 644 N N . PRO A 1 86 ? -16.945 -8.671 23.379 1.00 89.88 86 PRO A N 1
ATOM 645 C CA . PRO A 1 86 ? -18.365 -8.923 23.110 1.00 89.88 86 PRO A CA 1
ATOM 646 C C . PRO A 1 86 ? -19.303 -8.368 24.194 1.00 89.88 86 PRO A C 1
ATOM 648 O O . PRO A 1 86 ? -20.470 -8.103 23.922 1.00 89.88 86 PRO A O 1
ATOM 651 N N . LYS A 1 87 ? -18.799 -8.181 25.421 1.00 92.31 87 LYS A N 1
ATOM 652 C CA . LYS A 1 87 ? -19.553 -7.643 26.567 1.00 92.31 87 LYS A CA 1
ATOM 653 C C . LYS A 1 87 ? -19.421 -6.125 26.730 1.00 92.31 87 LYS A C 1
ATOM 655 O O . LYS A 1 87 ? -20.094 -5.552 27.581 1.00 92.31 87 LYS A O 1
ATOM 660 N N . ALA A 1 88 ? -18.542 -5.477 25.966 1.00 91.19 88 ALA A N 1
ATOM 661 C CA . ALA A 1 88 ? -18.338 -4.039 26.063 1.00 91.19 88 ALA A CA 1
ATOM 662 C C . ALA A 1 88 ? -19.432 -3.276 25.305 1.00 91.19 88 ALA A C 1
ATOM 664 O O . ALA A 1 88 ? -19.910 -3.700 24.245 1.00 91.19 88 ALA A O 1
ATOM 665 N N . ASN A 1 89 ? -19.807 -2.109 25.831 1.00 93.12 89 ASN A N 1
ATOM 666 C CA . ASN A 1 89 ? -20.735 -1.220 25.142 1.00 93.12 89 ASN A CA 1
ATOM 667 C C . ASN A 1 89 ? -20.130 -0.716 23.810 1.00 93.12 89 ASN A C 1
ATOM 669 O O . ASN A 1 89 ? -18.935 -0.863 23.533 1.00 93.12 89 ASN A O 1
ATOM 673 N N . ALA A 1 90 ? -20.978 -0.173 22.935 1.00 90.25 90 ALA A N 1
ATOM 674 C CA . ALA A 1 90 ? -20.557 0.251 21.597 1.00 90.25 90 ALA A CA 1
ATOM 675 C C . ALA A 1 90 ? -19.467 1.338 21.635 1.00 90.25 90 ALA A C 1
ATOM 677 O O . ALA A 1 90 ? -18.557 1.333 20.808 1.00 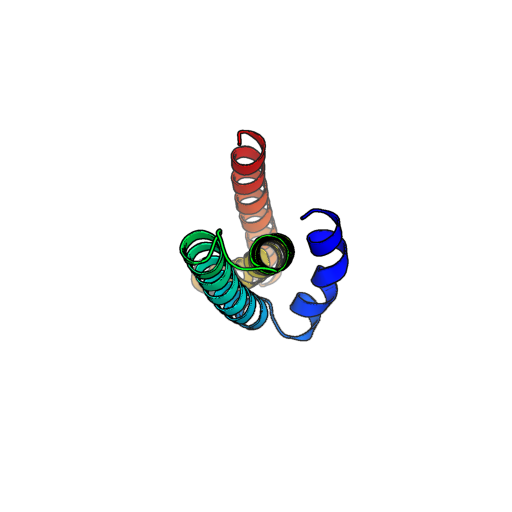90.25 90 ALA A O 1
ATOM 678 N N . GLU A 1 91 ? -19.530 2.231 22.622 1.00 92.62 91 GLU A N 1
ATOM 679 C CA . GLU A 1 91 ? -18.586 3.335 22.774 1.00 92.62 91 GLU A CA 1
ATOM 680 C C . GLU A 1 91 ? -17.191 2.862 23.199 1.00 92.62 91 GLU A C 1
ATOM 682 O O . GLU A 1 91 ? -16.205 3.229 22.562 1.00 92.62 91 GLU A O 1
ATOM 687 N N . ALA A 1 92 ? -17.095 1.964 24.183 1.00 91.94 92 ALA A N 1
ATOM 688 C CA . ALA A 1 92 ? -15.820 1.383 24.601 1.00 91.94 92 ALA A CA 1
ATOM 689 C C . ALA A 1 92 ? -15.156 0.587 23.467 1.00 91.94 92 ALA A C 1
ATOM 691 O O . ALA A 1 92 ? -13.944 0.682 23.272 1.00 91.94 92 ALA A O 1
ATOM 692 N N . ARG A 1 93 ? -15.943 -0.150 22.667 1.00 91.50 93 ARG A N 1
ATOM 693 C CA . ARG A 1 93 ? -15.427 -0.860 21.483 1.00 91.50 93 ARG A CA 1
ATOM 694 C C . ARG A 1 93 ? -14.862 0.096 20.439 1.00 91.50 93 ARG A C 1
ATOM 696 O O . ARG A 1 93 ? -13.801 -0.179 19.884 1.00 91.50 93 ARG A O 1
ATOM 703 N N . ARG A 1 94 ? -15.545 1.216 20.186 1.00 91.88 94 ARG A N 1
ATOM 704 C CA . ARG A 1 94 ? -15.079 2.237 19.243 1.00 91.88 94 ARG A CA 1
ATOM 705 C C . ARG A 1 94 ? -13.783 2.891 19.719 1.00 91.88 94 ARG A C 1
ATOM 707 O O . ARG A 1 94 ? -12.831 2.952 18.950 1.00 91.88 94 ARG A O 1
ATOM 714 N N . GLN A 1 95 ? -13.722 3.306 20.983 1.00 93.31 95 GLN A N 1
ATOM 715 C CA . GLN A 1 95 ? -12.515 3.907 21.557 1.00 93.31 95 GLN A CA 1
ATOM 716 C C . GLN A 1 95 ? -11.319 2.948 21.509 1.00 93.31 95 GLN A C 1
ATOM 718 O O . GLN A 1 95 ? -10.210 3.368 21.184 1.00 93.31 95 GLN A O 1
ATOM 723 N N . GLN A 1 96 ? -11.528 1.658 21.799 1.00 93.31 96 GLN A N 1
ATOM 724 C CA . GLN A 1 96 ? -10.453 0.673 21.692 1.00 93.31 96 GLN A CA 1
ATOM 725 C C . GLN A 1 96 ? -10.018 0.479 20.236 1.00 93.31 96 GLN A C 1
ATOM 727 O O . GLN A 1 96 ? -8.823 0.469 19.959 1.00 93.31 96 GLN A O 1
ATOM 732 N N . ALA A 1 97 ? -10.962 0.400 19.295 1.00 93.31 97 ALA A N 1
ATOM 733 C CA . ALA A 1 97 ? -10.639 0.259 17.878 1.00 93.31 97 ALA A CA 1
ATOM 734 C C . ALA A 1 97 ? -9.810 1.444 17.363 1.00 93.31 97 ALA A C 1
ATOM 736 O O . ALA A 1 97 ? -8.833 1.237 16.646 1.00 93.31 97 ALA A O 1
ATOM 737 N N . GLU A 1 98 ? -10.160 2.672 17.752 1.00 93.50 98 GLU A N 1
ATOM 738 C CA . GLU A 1 98 ? -9.411 3.884 17.399 1.00 93.50 98 GLU A CA 1
ATOM 739 C C . GLU A 1 98 ? -7.986 3.859 17.981 1.00 93.50 98 GLU A C 1
ATOM 741 O O . GLU A 1 98 ? -7.029 4.129 17.253 1.00 93.50 98 GLU A O 1
ATOM 746 N N . LYS A 1 99 ? -7.822 3.452 19.249 1.00 94.31 99 LYS A N 1
ATOM 747 C CA . LYS A 1 99 ? -6.504 3.312 19.900 1.00 94.31 99 LYS A CA 1
ATOM 748 C C . LYS A 1 99 ? -5.612 2.280 19.209 1.00 94.31 99 LYS A C 1
ATOM 750 O O . LYS A 1 99 ? -4.478 2.602 18.860 1.00 94.31 99 LYS A O 1
ATOM 755 N N . GLU A 1 100 ? -6.120 1.069 18.978 1.00 94.56 100 GLU A N 1
ATOM 756 C CA . GLU A 1 100 ? -5.362 -0.001 18.311 1.00 94.56 100 GLU A CA 1
ATOM 757 C C . GLU A 1 100 ? -4.991 0.396 16.877 1.00 94.56 100 GLU A C 1
ATOM 759 O O . GLU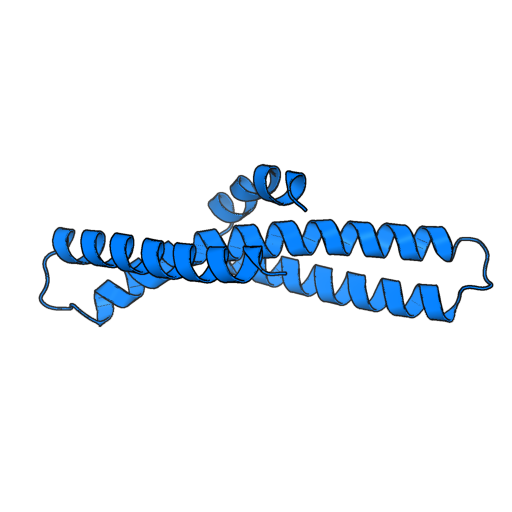 A 1 100 ? -3.855 0.220 16.441 1.00 94.56 100 GLU A O 1
ATOM 764 N N . SER A 1 101 ? -5.922 1.021 16.151 1.00 93.31 101 SER A N 1
ATOM 765 C CA . SER A 1 101 ? -5.668 1.501 14.786 1.00 93.31 101 SER A CA 1
ATOM 766 C C . SER A 1 101 ? -4.571 2.558 14.742 1.00 93.31 101 SER A C 1
ATOM 768 O O . SER A 1 101 ? -3.709 2.512 13.859 1.00 93.31 101 SER A O 1
ATOM 770 N N . ALA A 1 102 ? -4.583 3.501 15.688 1.00 93.06 102 ALA A N 1
ATOM 771 C CA . ALA A 1 102 ? -3.554 4.527 15.805 1.00 93.06 102 ALA A CA 1
ATOM 772 C C . ALA A 1 102 ? -2.187 3.916 16.144 1.00 93.06 102 ALA A C 1
ATOM 774 O O . ALA A 1 102 ? -1.189 4.290 15.528 1.00 93.06 102 ALA A O 1
ATOM 775 N N . ALA A 1 103 ? -2.142 2.935 17.051 1.00 94.56 103 ALA A N 1
ATOM 776 C CA . ALA A 1 103 ? -0.916 2.224 17.407 1.00 94.56 103 ALA A CA 1
ATOM 777 C C . ALA A 1 103 ? -0.323 1.462 16.208 1.00 94.56 103 ALA A C 1
ATOM 779 O O . ALA A 1 103 ? 0.854 1.638 15.889 1.00 94.56 103 ALA A O 1
ATOM 780 N N . ILE A 1 104 ? -1.145 0.689 15.488 1.00 93.00 104 ILE A N 1
ATOM 781 C CA . ILE A 1 104 ? -0.727 -0.053 14.286 1.00 93.00 104 ILE A CA 1
ATOM 782 C C . ILE A 1 104 ? -0.220 0.912 13.210 1.00 93.00 104 ILE A C 1
ATOM 784 O O . ILE A 1 104 ? 0.840 0.694 12.617 1.00 93.00 104 ILE A O 1
ATOM 788 N N . THR A 1 105 ? -0.955 2.000 12.968 1.00 91.00 105 THR A N 1
ATOM 789 C CA . THR A 1 105 ? -0.579 3.009 11.969 1.00 91.00 105 THR A CA 1
ATOM 790 C C . THR A 1 105 ? 0.734 3.691 12.344 1.00 91.00 105 THR A C 1
ATOM 792 O O . THR A 1 105 ? 1.608 3.835 11.486 1.00 91.00 105 THR A O 1
ATOM 795 N N . GLY A 1 106 ? 0.903 4.070 13.614 1.00 89.81 106 GLY A N 1
ATOM 796 C CA . GLY A 1 106 ? 2.115 4.708 14.125 1.00 89.81 106 GLY A CA 1
ATOM 797 C C . GLY A 1 106 ? 3.337 3.803 14.006 1.00 89.81 106 GLY A C 1
ATOM 798 O O . GLY A 1 106 ? 4.355 4.220 13.457 1.00 89.81 106 GLY A O 1
ATOM 799 N N . PHE A 1 107 ? 3.214 2.542 14.424 1.00 91.44 107 PHE A N 1
ATOM 800 C CA . PHE A 1 107 ? 4.296 1.561 14.330 1.00 91.44 107 PHE A CA 1
ATOM 801 C C . PHE A 1 107 ? 4.699 1.286 12.874 1.00 91.44 107 PHE A C 1
ATOM 803 O O . PHE A 1 107 ? 5.877 1.348 12.524 1.00 91.44 107 PHE A O 1
ATOM 810 N N . THR A 1 108 ? 3.715 1.065 11.998 1.00 88.12 108 THR A N 1
ATOM 811 C CA . THR A 1 108 ? 3.960 0.833 10.565 1.00 88.12 108 THR A CA 1
ATOM 812 C C . THR A 1 108 ? 4.609 2.049 9.900 1.00 88.12 108 THR A C 1
ATOM 814 O O . THR A 1 108 ? 5.503 1.900 9.069 1.00 88.12 108 THR A O 1
ATOM 817 N N . SER A 1 109 ? 4.196 3.263 10.279 1.00 85.50 109 SER A N 1
ATOM 818 C CA . SER A 1 109 ? 4.773 4.506 9.749 1.00 85.50 109 SER A CA 1
ATOM 819 C C . SER A 1 109 ? 6.202 4.733 10.234 1.00 85.50 109 SER A C 1
ATOM 821 O O . SER A 1 109 ? 7.029 5.192 9.452 1.00 85.50 109 SER A O 1
ATOM 823 N N . ALA A 1 110 ? 6.511 4.380 11.486 1.00 88.56 110 ALA A N 1
ATOM 824 C CA . ALA A 1 110 ? 7.868 4.458 12.017 1.00 88.56 110 ALA A CA 1
ATOM 825 C C . ALA A 1 110 ? 8.821 3.542 11.239 1.00 88.56 110 ALA A C 1
ATOM 827 O O . ALA A 1 110 ? 9.878 3.994 10.815 1.00 88.56 110 ALA A O 1
ATOM 828 N N . ILE A 1 111 ? 8.418 2.295 10.966 1.00 86.62 111 ILE A N 1
ATOM 829 C CA . ILE A 1 111 ? 9.203 1.370 10.132 1.00 86.62 111 ILE A CA 1
ATOM 830 C C . ILE A 1 111 ? 9.403 1.941 8.726 1.00 86.62 111 ILE A C 1
ATOM 832 O O . ILE A 1 111 ? 10.519 1.935 8.213 1.00 86.62 111 ILE A O 1
ATOM 836 N N . ALA A 1 112 ? 8.341 2.474 8.118 1.00 78.50 112 ALA A N 1
ATOM 837 C CA . ALA A 1 112 ? 8.406 3.056 6.781 1.00 78.50 112 ALA A CA 1
ATOM 838 C C . ALA A 1 112 ? 9.308 4.300 6.680 1.00 78.50 112 ALA A C 1
ATOM 840 O O . ALA A 1 112 ? 9.649 4.682 5.569 1.00 78.50 112 ALA A O 1
ATOM 841 N N . ALA A 1 113 ? 9.671 4.939 7.797 1.00 78.31 113 ALA A N 1
ATOM 842 C CA . ALA A 1 113 ? 10.581 6.084 7.819 1.00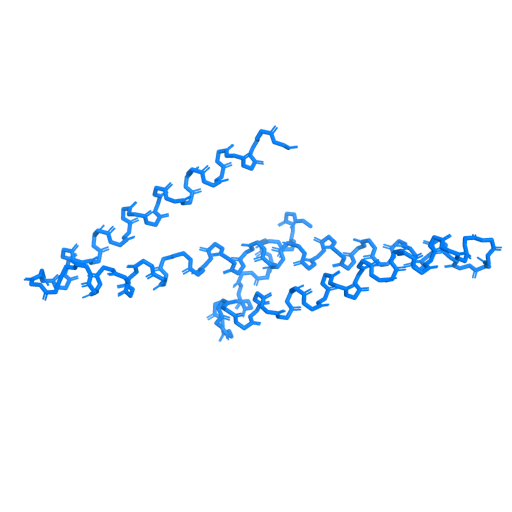 78.31 113 ALA A CA 1
ATOM 843 C C . ALA A 1 113 ? 12.070 5.689 7.877 1.00 78.31 113 ALA A C 1
ATOM 845 O O . ALA A 1 113 ? 12.924 6.540 7.643 1.00 78.31 113 ALA A O 1
ATOM 846 N N . PHE A 1 114 ? 12.391 4.432 8.209 1.00 76.56 114 PHE A N 1
ATOM 847 C CA . PHE A 1 114 ? 13.774 3.938 8.281 1.00 76.56 114 PHE A CA 1
ATOM 848 C C . PHE A 1 114 ? 14.327 3.422 6.943 1.00 76.56 114 PHE A C 1
ATOM 850 O O . PHE A 1 114 ? 15.532 3.187 6.849 1.00 76.56 114 PHE A O 1
ATOM 857 N N . GLY A 1 115 ? 13.472 3.212 5.940 1.00 55.03 115 GLY A N 1
ATOM 858 C CA . GLY A 1 115 ? 13.852 2.825 4.576 1.00 55.03 115 GLY A CA 1
ATOM 859 C C . GLY A 1 115 ? 13.626 3.960 3.593 1.00 55.03 115 GLY A C 1
ATOM 860 O O . GLY A 1 115 ? 14.384 4.014 2.602 1.00 55.03 115 GLY A O 1
#

pLDDT: mean 87.13, std 12.45, range [49.88, 98.0]

Radius of gyration: 18.68 Å; chains: 1; bounding box: 39×22×57 Å